Protein AF-A0A1I8FQ77-F1 (afdb_monomer)

Mean predicted aligned error: 15.54 Å

pLDDT: mean 72.68, std 14.96, range [41.78, 89.06]

Secondary structure (DSSP, 8-state):
--TTS--HHHHHHHHHTSPPHHHHHHHHT--S-GGGS-HHHHHHHHHHTSTTHHHHHHHHHHHHHHHHHHHHHHHHHHHHHS-STTSSS------------------

InterPro domains:
  IPR015425 Formin, FH2 domain [PF02181] (1-83)
  IPR015425 Formin, FH2 domain [PS51444] (1-107)
  IPR042201 Formin, FH2 domain superfamily [G3DSA:1.20.58.2220] (1-92)
  IPR051425 Formin Homology [PTHR45725] (1-85)

Foldseek 3Di:
DPPVVDDLVVLVVVLVLADDPVLLVVLVPDPDDLVPDDPSNNVNSVQSVPPCSNVVSVVSSCVVVVVVVVVVVVVVVVVVPPPPVVVPPPDDDDDDDDDDDDDDDDD

Organism: NCBI:txid282301

Solvent-accessible surface area (backbone atoms only — not comparable to full-atom values): 6888 Å² total; per-residue (Å²): 129,77,72,87,77,67,44,67,64,58,43,52,51,53,57,70,58,45,61,50,75,72,48,43,54,52,50,74,70,52,87,68,67,62,86,78,46,53,75,70,52,40,51,29,52,58,47,65,73,40,83,62,46,68,59,52,45,52,52,51,42,44,59,61,52,46,59,56,51,52,50,52,50,50,54,53,47,54,59,68,64,49,65,73,72,84,70,76,80,80,83,80,78,84,87,87,77,90,85,86,81,88,79,87,83,89,133

Radius of gyration: 34.36 Å; Cα contacts (8 Å, |Δi|>4): 34; chains: 1; bounding box: 75×44×90 Å

Nearest PDB structures (foldseek):
  2z6e-assembly1_A  TM=8.677E-01  e=1.299E-02  unclassified
  1v9d-assembly1_D  TM=8.781E-01  e=3.240E-02  Mus musculus
  2z6e-assembly2_C  TM=8.636E-01  e=2.699E-02  unclassified
  2z6e-assembly1_B  TM=8.646E-01  e=3.240E-02  unclassified
  3obv-assembly1_E  TM=8.600E-01  e=4.135E-02  Mus musculus

Sequence (107 aa):
MDESIYTAELLQQMIRFAASSDEIEKYDNYNGPVSKLSKPDQFAYEMTRVPGYEQRLRAMLFKLNFSEKVESIRQTLLTVQRPAGSCAHSDKAGQNSRDDSGDGKFS

Structure (mmCIF, N/CA/C/O backbone):
data_AF-A0A1I8FQ77-F1
#
_entry.id   AF-A0A1I8FQ77-F1
#
loop_
_atom_site.group_PDB
_atom_site.id
_atom_site.type_symbol
_atom_site.label_atom_id
_atom_site.label_alt_id
_atom_site.label_comp_id
_atom_site.label_asym_id
_atom_site.label_entity_id
_atom_site.label_seq_id
_atom_site.pdbx_PDB_ins_code
_atom_site.Cartn_x
_atom_site.Cartn_y
_atom_site.Cartn_z
_atom_site.occupancy
_atom_site.B_iso_or_equiv
_atom_site.auth_seq_id
_atom_site.auth_comp_id
_atom_site.auth_asym_id
_atom_site.auth_atom_id
_atom_site.pdbx_PDB_model_num
ATOM 1 N N . MET A 1 1 ? -11.264 3.530 -16.342 1.00 52.88 1 MET A N 1
ATOM 2 C CA . MET A 1 1 ? -10.503 4.090 -15.209 1.00 52.88 1 MET A CA 1
ATOM 3 C C . MET A 1 1 ? -9.768 5.281 -15.767 1.00 52.88 1 MET A C 1
ATOM 5 O O . MET A 1 1 ? -9.109 5.102 -16.780 1.00 52.88 1 MET A O 1
ATOM 9 N N . ASP A 1 2 ? -9.966 6.468 -15.207 1.00 50.97 2 ASP A N 1
ATOM 10 C CA . ASP A 1 2 ? -9.281 7.673 -15.678 1.00 50.97 2 ASP A CA 1
ATOM 11 C C . ASP A 1 2 ? -7.774 7.518 -15.438 1.00 50.97 2 ASP A C 1
ATOM 13 O O . ASP A 1 2 ? -7.315 7.506 -14.299 1.00 50.97 2 ASP A O 1
ATOM 17 N N . GLU A 1 3 ? -6.997 7.323 -16.501 1.00 57.53 3 GLU A N 1
ATOM 18 C CA . GLU A 1 3 ? -5.542 7.138 -16.409 1.00 57.53 3 GLU A CA 1
ATOM 19 C C . GLU A 1 3 ? -4.812 8.443 -16.037 1.00 57.53 3 GLU A C 1
ATOM 21 O O . GLU A 1 3 ? -3.651 8.394 -15.643 1.00 57.53 3 GLU A O 1
ATOM 26 N N . SER A 1 4 ? -5.484 9.604 -16.080 1.00 66.31 4 SER A N 1
ATOM 27 C CA . SER A 1 4 ? -4.862 10.908 -15.804 1.00 66.31 4 SER A CA 1
ATOM 28 C C . SER A 1 4 ? -4.707 11.248 -14.317 1.00 66.31 4 SER A C 1
ATOM 30 O O . SER A 1 4 ? -3.975 12.179 -13.991 1.00 66.31 4 SER A O 1
ATOM 32 N N . ILE A 1 5 ? -5.404 10.548 -13.413 1.00 65.56 5 ILE A N 1
ATOM 33 C CA . ILE A 1 5 ? -5.343 10.804 -11.957 1.00 65.56 5 ILE A CA 1
ATOM 34 C C . ILE A 1 5 ? -4.336 9.900 -11.239 1.00 65.56 5 ILE A C 1
ATOM 36 O O . ILE A 1 5 ? -3.894 10.226 -10.139 1.00 65.56 5 ILE A O 1
ATOM 40 N N . TYR A 1 6 ? -3.950 8.774 -11.843 1.00 70.31 6 TYR A N 1
ATOM 41 C CA . TYR A 1 6 ? -3.024 7.820 -11.236 1.00 70.31 6 TYR A CA 1
ATOM 42 C C . TYR A 1 6 ? -1.581 8.142 -11.624 1.00 70.31 6 TYR A C 1
ATOM 44 O O . TYR A 1 6 ? -1.040 7.587 -12.577 1.00 70.31 6 TYR A O 1
ATOM 52 N N . THR A 1 7 ? -0.935 9.028 -10.865 1.00 82.19 7 THR A N 1
ATOM 53 C CA . THR A 1 7 ? 0.514 9.242 -10.973 1.00 82.19 7 THR A CA 1
ATOM 54 C C . THR A 1 7 ? 1.281 8.191 -10.166 1.00 82.19 7 THR A C 1
ATOM 56 O O . THR A 1 7 ? 0.798 7.676 -9.152 1.00 82.19 7 THR A O 1
ATOM 59 N N . ALA A 1 8 ? 2.508 7.874 -10.594 1.00 82.06 8 ALA A N 1
ATOM 60 C CA . ALA A 1 8 ? 3.388 6.961 -9.861 1.00 82.06 8 ALA A CA 1
ATOM 61 C C . ALA A 1 8 ? 3.629 7.432 -8.413 1.00 82.06 8 ALA A C 1
ATOM 63 O O . ALA A 1 8 ? 3.702 6.612 -7.499 1.00 82.06 8 ALA A O 1
ATOM 64 N N . GLU A 1 9 ? 3.686 8.748 -8.199 1.00 84.50 9 GLU A N 1
ATOM 65 C CA . GLU A 1 9 ? 3.847 9.368 -6.883 1.00 84.50 9 GLU A CA 1
ATOM 66 C C . GLU A 1 9 ? 2.625 9.149 -5.982 1.00 84.50 9 GLU A C 1
ATOM 68 O O . GLU A 1 9 ? 2.779 8.694 -4.848 1.00 84.50 9 GLU A O 1
ATOM 73 N N . LEU A 1 10 ? 1.406 9.359 -6.499 1.00 85.88 10 LEU A N 1
ATOM 74 C CA . LEU A 1 10 ? 0.176 9.095 -5.748 1.00 85.88 10 LEU A CA 1
ATOM 75 C C . LEU A 1 10 ? 0.086 7.621 -5.337 1.00 85.88 10 LEU A C 1
ATOM 77 O O . LEU A 1 10 ? -0.248 7.315 -4.196 1.00 85.88 10 LEU A O 1
ATOM 81 N N . LEU A 1 11 ? 0.432 6.700 -6.237 1.00 86.12 11 LEU A N 1
ATOM 82 C CA . LEU A 1 11 ? 0.428 5.267 -5.939 1.00 86.12 11 LEU A CA 1
ATOM 83 C C . LEU A 1 11 ? 1.481 4.886 -4.895 1.00 86.12 11 LEU A C 1
ATOM 85 O O . LEU A 1 11 ? 1.185 4.102 -3.996 1.00 86.12 11 LEU A O 1
ATOM 89 N N . GLN A 1 12 ? 2.688 5.454 -4.961 1.00 85.88 12 GLN A N 1
ATOM 90 C CA . GLN A 1 12 ? 3.702 5.258 -3.919 1.00 85.88 12 GLN A CA 1
ATOM 91 C C . GLN A 1 12 ? 3.240 5.805 -2.569 1.00 85.88 12 GLN A C 1
ATOM 93 O O . GLN A 1 12 ? 3.458 5.166 -1.540 1.00 85.88 12 GLN A O 1
ATOM 98 N N . GLN A 1 13 ? 2.578 6.961 -2.569 1.00 87.50 13 GLN A N 1
ATOM 99 C CA . GLN A 1 13 ? 2.000 7.548 -1.372 1.00 87.50 13 GLN A CA 1
ATOM 100 C C . GLN A 1 13 ? 0.894 6.648 -0.797 1.00 87.50 13 GLN A C 1
ATOM 102 O O . GLN A 1 13 ? 0.909 6.351 0.393 1.00 87.50 13 GLN A O 1
ATOM 107 N N . MET A 1 14 ? -0.016 6.135 -1.629 1.00 85.94 14 MET A N 1
ATOM 108 C CA . MET A 1 14 ? -1.066 5.202 -1.203 1.00 85.94 14 MET A CA 1
ATOM 109 C C . MET A 1 14 ? -0.505 3.885 -0.654 1.00 85.94 14 MET A C 1
ATOM 111 O O . MET A 1 14 ? -1.065 3.348 0.295 1.00 85.94 14 MET A O 1
ATOM 115 N N . ILE A 1 15 ? 0.602 3.383 -1.211 1.00 84.88 15 ILE A N 1
ATOM 116 C CA . ILE A 1 15 ? 1.307 2.207 -0.678 1.00 84.88 15 ILE A CA 1
ATOM 117 C C . ILE A 1 15 ? 1.977 2.535 0.663 1.00 84.88 15 ILE A C 1
ATOM 119 O O . ILE A 1 15 ? 1.932 1.718 1.572 1.00 84.88 15 ILE A O 1
ATOM 123 N N . ARG A 1 16 ? 2.567 3.726 0.826 1.00 83.00 16 ARG A N 1
ATOM 124 C CA . ARG A 1 16 ? 3.155 4.166 2.106 1.00 83.00 16 ARG A CA 1
ATOM 125 C C . ARG A 1 16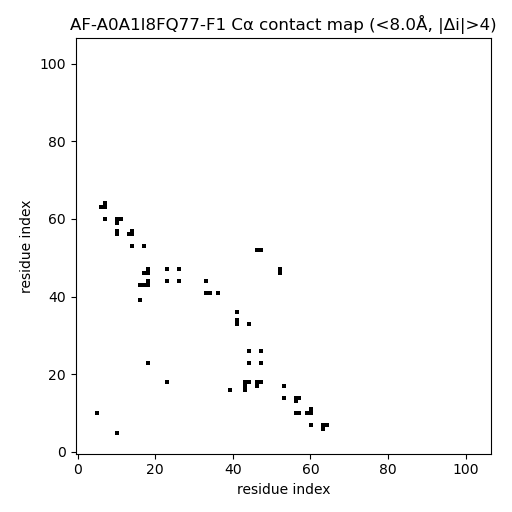 ? 2.129 4.315 3.225 1.00 83.00 16 ARG A C 1
ATOM 127 O O . ARG A 1 16 ? 2.474 4.093 4.377 1.00 83.00 16 ARG A O 1
ATOM 134 N N . PHE A 1 17 ? 0.910 4.723 2.883 1.00 81.12 17 PHE A N 1
ATOM 135 C CA . PHE A 1 17 ? -0.207 4.824 3.821 1.00 81.12 17 PHE A CA 1
ATOM 136 C C . PHE A 1 17 ? -0.990 3.514 3.971 1.00 81.12 17 PHE A C 1
ATOM 138 O O . PHE A 1 17 ? -1.977 3.486 4.704 1.00 81.12 17 PHE A O 1
ATOM 145 N N . ALA A 1 18 ? -0.596 2.442 3.278 1.00 82.62 18 ALA A N 1
ATOM 146 C CA . ALA A 1 18 ? -1.187 1.137 3.515 1.00 82.62 18 ALA A CA 1
ATOM 147 C C . ALA A 1 18 ? -0.793 0.658 4.918 1.00 82.62 18 ALA A C 1
ATOM 149 O O . ALA A 1 18 ? 0.375 0.743 5.301 1.00 82.62 18 ALA A O 1
ATOM 150 N N . ALA A 1 19 ? -1.776 0.159 5.668 1.00 80.00 19 ALA A N 1
ATOM 151 C CA . ALA A 1 19 ? -1.538 -0.444 6.970 1.00 80.00 19 ALA A CA 1
ATOM 152 C C . ALA A 1 19 ? -0.574 -1.631 6.835 1.00 80.00 19 ALA A C 1
ATOM 154 O O . ALA A 1 19 ? -0.705 -2.455 5.926 1.00 80.00 19 ALA A O 1
ATOM 155 N N . SER A 1 20 ? 0.384 -1.720 7.752 1.00 81.19 20 SER A N 1
ATOM 156 C CA . SER A 1 20 ? 1.238 -2.899 7.899 1.00 81.19 20 SER A CA 1
ATOM 157 C C . SER A 1 20 ? 0.429 -4.117 8.360 1.00 81.19 20 SER A C 1
ATOM 159 O O . SER A 1 20 ? -0.663 -3.972 8.906 1.00 81.19 20 SER A O 1
ATOM 161 N N . SER A 1 21 ? 0.964 -5.329 8.190 1.00 79.44 21 SER A N 1
ATOM 162 C CA . SER A 1 21 ? 0.290 -6.561 8.633 1.00 79.44 21 SER A CA 1
ATOM 163 C C . SER A 1 21 ? -0.100 -6.526 10.117 1.00 79.44 21 SER A C 1
ATOM 165 O O . SER A 1 21 ? -1.209 -6.926 10.461 1.00 79.44 21 SER A O 1
ATOM 167 N N . ASP A 1 22 ? 0.761 -5.975 10.978 1.00 81.94 22 ASP A N 1
ATOM 168 C CA . ASP A 1 22 ? 0.478 -5.790 12.408 1.00 81.94 22 ASP A CA 1
ATOM 169 C C . ASP A 1 22 ? -0.643 -4.768 12.669 1.00 81.94 22 ASP A C 1
ATOM 171 O O . ASP A 1 22 ? -1.401 -4.887 13.631 1.00 81.94 22 ASP A O 1
ATOM 175 N N . GLU A 1 23 ? -0.752 -3.725 11.842 1.00 82.75 23 GLU A N 1
ATOM 176 C CA . GLU A 1 23 ? -1.834 -2.740 11.941 1.00 82.75 23 GLU A CA 1
ATOM 177 C C . GLU A 1 23 ? -3.154 -3.295 11.415 1.00 82.75 23 GLU A C 1
ATOM 179 O O . GLU A 1 23 ? -4.190 -3.031 12.017 1.00 82.75 23 GLU A O 1
ATOM 184 N N . ILE A 1 24 ? -3.122 -4.100 10.351 1.00 82.94 24 ILE A N 1
ATOM 185 C CA . ILE A 1 24 ? -4.301 -4.802 9.836 1.00 82.94 24 ILE A CA 1
ATOM 186 C C . ILE A 1 24 ? -4.895 -5.686 10.934 1.00 82.94 24 ILE A C 1
ATOM 188 O O . ILE A 1 24 ? -6.089 -5.598 11.196 1.00 82.94 24 ILE A O 1
ATOM 192 N N . GLU A 1 25 ? -4.068 -6.446 11.655 1.00 83.94 25 GLU A N 1
ATOM 193 C CA . GLU A 1 25 ? -4.533 -7.276 12.770 1.00 83.94 25 GLU A CA 1
ATOM 194 C C . GLU A 1 25 ? -5.111 -6.438 13.928 1.00 83.94 25 GLU A C 1
ATOM 196 O O . GLU A 1 25 ? -6.119 -6.805 14.537 1.00 83.94 25 GLU A O 1
ATOM 201 N N . LYS A 1 26 ? -4.522 -5.273 14.229 1.00 85.19 26 LYS A N 1
ATOM 202 C CA . LYS A 1 26 ? -5.080 -4.343 15.228 1.00 85.19 26 LYS A CA 1
ATOM 203 C C . LYS A 1 26 ? -6.428 -3.776 14.795 1.00 85.19 26 LYS A C 1
ATOM 205 O O . LYS A 1 26 ? -7.312 -3.631 15.637 1.00 85.19 26 LYS A O 1
ATOM 210 N N . TYR A 1 27 ? -6.578 -3.451 13.514 1.00 83.44 27 TYR A N 1
ATOM 211 C CA . TYR A 1 27 ? -7.827 -2.961 12.944 1.00 83.44 27 TYR A CA 1
ATOM 212 C C . TYR A 1 27 ? -8.897 -4.056 12.895 1.00 83.44 27 TYR A C 1
ATOM 214 O O . TYR A 1 27 ? -10.041 -3.781 13.248 1.00 83.44 27 TYR A O 1
ATOM 222 N N . ASP A 1 28 ? -8.536 -5.297 12.574 1.00 81.88 28 ASP 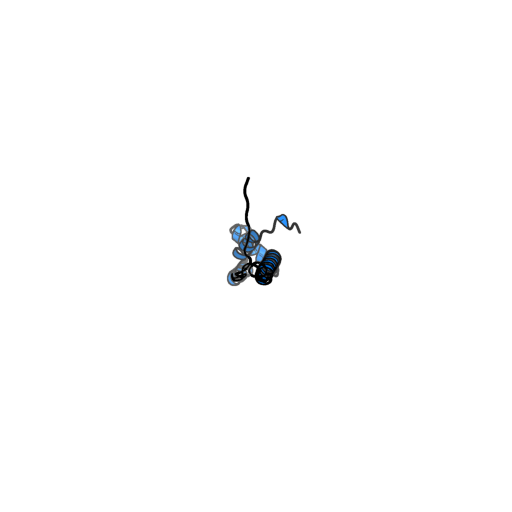A N 1
ATOM 223 C CA . ASP A 1 28 ? -9.463 -6.435 12.582 1.00 81.88 28 ASP A CA 1
ATOM 224 C C . ASP A 1 28 ? -9.990 -6.743 13.991 1.00 81.88 28 ASP A C 1
ATOM 226 O O . ASP A 1 28 ? -11.152 -7.110 14.163 1.00 81.88 28 ASP A O 1
ATOM 230 N N . ASN A 1 29 ? -9.166 -6.527 15.019 1.00 83.94 29 ASN A N 1
ATOM 231 C CA . ASN A 1 29 ? -9.557 -6.679 16.422 1.00 83.94 29 ASN A CA 1
ATOM 232 C C . ASN A 1 29 ? -10.223 -5.421 17.022 1.00 83.94 29 ASN A C 1
ATOM 234 O O . ASN A 1 29 ? -10.630 -5.421 18.191 1.00 83.94 29 ASN A O 1
ATOM 238 N N . TYR A 1 30 ? -10.332 -4.328 16.262 1.00 84.38 30 TYR A N 1
ATOM 239 C CA . TYR A 1 30 ? -10.910 -3.077 16.741 1.00 84.38 30 TYR A CA 1
ATOM 240 C C . TYR A 1 30 ? -12.443 -3.093 16.643 1.00 84.38 30 TYR A C 1
ATOM 242 O O . TYR A 1 30 ? -13.023 -2.878 15.584 1.00 84.38 30 TYR A O 1
ATOM 250 N N . ASN A 1 31 ? -13.112 -3.248 17.791 1.00 78.31 31 ASN A N 1
ATOM 251 C CA . ASN A 1 31 ? -14.580 -3.184 17.910 1.00 78.31 31 ASN A CA 1
ATOM 252 C C . ASN A 1 31 ? -15.129 -1.778 18.235 1.00 78.31 31 ASN A C 1
ATOM 254 O O . ASN A 1 31 ? -16.291 -1.625 18.620 1.00 78.31 31 ASN A O 1
ATOM 258 N N . GLY A 1 32 ? -14.299 -0.737 18.151 1.00 84.00 32 GLY A N 1
ATOM 259 C CA . GLY A 1 32 ? -14.725 0.638 18.401 1.00 84.00 32 GLY A CA 1
ATOM 260 C C . GLY A 1 32 ? -15.370 1.301 17.175 1.00 84.00 32 GLY A C 1
ATOM 261 O O . GLY A 1 32 ? -15.276 0.800 16.056 1.00 84.00 32 GLY A O 1
ATOM 262 N N . PRO A 1 33 ? -16.021 2.462 17.348 1.00 84.38 33 PRO A N 1
ATOM 263 C CA . PRO A 1 33 ? -16.548 3.220 16.221 1.00 84.38 33 PRO A CA 1
ATOM 264 C C . PRO A 1 33 ? -15.411 3.877 15.423 1.00 84.38 33 PRO A C 1
ATOM 266 O O . PRO A 1 33 ? -14.645 4.673 15.965 1.00 84.38 33 PRO A O 1
ATOM 269 N N . VAL A 1 34 ? -15.368 3.612 14.113 1.00 83.06 34 VAL A N 1
ATOM 270 C CA . VAL A 1 34 ? -14.391 4.171 13.154 1.00 83.06 34 VAL A CA 1
ATOM 271 C C . VAL A 1 34 ? -14.329 5.705 13.210 1.00 83.06 34 VAL A C 1
ATOM 273 O O . VAL A 1 34 ? -13.270 6.292 13.032 1.00 83.06 34 VAL A O 1
ATOM 276 N N . SER A 1 35 ? -15.429 6.377 13.568 1.00 83.88 35 SER A N 1
ATOM 277 C CA . SER A 1 35 ? -15.490 7.838 13.728 1.00 83.88 35 SER A CA 1
ATOM 278 C C . SER A 1 35 ? -14.585 8.409 14.829 1.00 83.88 35 SER A C 1
ATOM 280 O O . SER A 1 35 ? -14.350 9.616 14.843 1.00 83.88 35 SER A O 1
ATOM 282 N N . LYS A 1 36 ? -14.075 7.573 15.744 1.00 86.44 36 LYS A N 1
ATOM 283 C CA . LYS A 1 36 ? -13.099 7.971 16.773 1.00 86.44 36 LYS A CA 1
ATOM 284 C C . LYS A 1 36 ? -11.644 7.857 16.313 1.00 86.44 36 LYS A C 1
ATOM 286 O O . LYS A 1 36 ? -10.767 8.372 17.000 1.00 86.44 36 LYS A O 1
ATOM 291 N N . LEU A 1 37 ? -11.387 7.184 15.193 1.00 84.88 37 LEU A N 1
ATOM 292 C CA . LEU A 1 37 ? -10.056 7.075 14.605 1.00 84.88 37 LEU A CA 1
ATOM 293 C C . LEU A 1 37 ? -9.683 8.386 13.901 1.00 84.88 37 LEU A C 1
ATOM 295 O O . LEU A 1 37 ? -10.560 9.147 13.479 1.00 84.88 37 LEU A O 1
ATOM 299 N N . SER A 1 38 ? -8.389 8.668 13.761 1.00 86.88 38 SER A N 1
ATOM 300 C CA . SER A 1 38 ? -7.942 9.829 12.988 1.00 86.88 38 SER A CA 1
ATOM 301 C C . SER A 1 38 ? -8.272 9.642 11.497 1.00 86.88 38 SER A C 1
ATOM 303 O O . SER A 1 38 ? -8.452 8.522 11.035 1.00 86.88 38 SER A O 1
ATOM 305 N N . LYS A 1 39 ? -8.359 10.719 10.702 1.00 83.88 39 LYS A N 1
ATOM 306 C CA . LYS A 1 39 ? -8.611 10.604 9.247 1.00 83.88 39 LYS A CA 1
ATOM 307 C C . LYS A 1 39 ? -7.679 9.608 8.517 1.00 83.88 39 LYS A C 1
ATOM 309 O O . LYS A 1 39 ? -8.204 8.846 7.706 1.00 83.88 39 LYS A O 1
ATOM 314 N N . PRO A 1 40 ? -6.350 9.584 8.759 1.00 82.81 40 PRO A N 1
ATOM 315 C CA . PRO A 1 40 ? -5.485 8.576 8.142 1.00 82.81 40 PRO A CA 1
ATOM 316 C C . PRO A 1 40 ? -5.777 7.154 8.639 1.00 82.81 40 PRO A C 1
ATOM 318 O O . PRO A 1 40 ? -5.775 6.233 7.828 1.00 82.81 40 PRO A O 1
ATOM 321 N N . ASP A 1 41 ? -6.125 6.974 9.913 1.00 84.19 41 ASP A N 1
ATOM 322 C CA . ASP A 1 41 ? -6.483 5.657 10.459 1.00 84.19 41 ASP A CA 1
ATOM 323 C C . ASP A 1 41 ? -7.826 5.153 9.909 1.00 84.19 41 ASP A C 1
ATOM 325 O O . ASP A 1 41 ? -7.972 3.974 9.608 1.00 84.19 41 ASP A O 1
ATOM 329 N N . GLN A 1 42 ? -8.806 6.044 9.715 1.00 87.50 42 GLN A N 1
ATOM 330 C CA . GLN A 1 42 ? -10.080 5.713 9.062 1.00 87.50 42 GLN A CA 1
ATOM 331 C C . GLN A 1 42 ? -9.860 5.248 7.622 1.00 87.50 42 GLN A C 1
ATOM 333 O O . GLN A 1 42 ? -10.490 4.293 7.174 1.00 87.50 42 GLN A O 1
ATOM 338 N N . PHE A 1 43 ? -8.953 5.912 6.901 1.00 85.69 43 PHE A N 1
ATOM 339 C CA . PHE A 1 43 ? -8.561 5.498 5.559 1.00 85.69 43 PHE A CA 1
ATOM 340 C C . PHE A 1 43 ? -7.883 4.125 5.582 1.00 85.69 43 PHE A C 1
ATOM 342 O O . PHE A 1 43 ? -8.286 3.242 4.833 1.00 85.69 43 PHE A O 1
ATOM 349 N N . ALA A 1 44 ? -6.898 3.922 6.461 1.00 84.00 44 ALA A N 1
ATOM 350 C CA . ALA A 1 44 ? -6.191 2.653 6.596 1.00 84.00 44 ALA A CA 1
ATOM 351 C C . ALA A 1 44 ? -7.146 1.497 6.945 1.00 84.00 44 ALA A C 1
ATOM 353 O O . ALA A 1 44 ? -7.091 0.453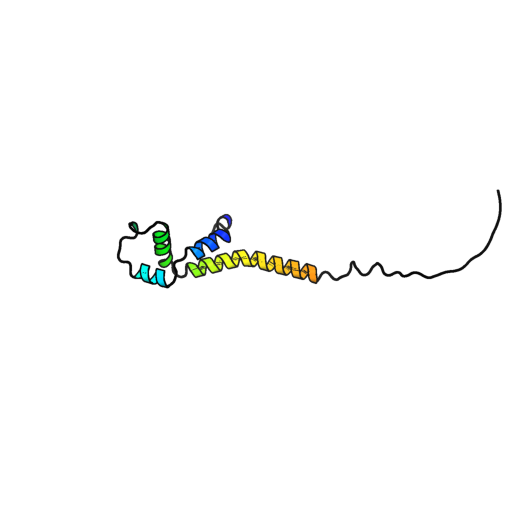 6.298 1.00 84.00 44 ALA A O 1
ATOM 354 N N . TYR A 1 45 ? -8.068 1.721 7.886 1.00 85.94 45 TYR A N 1
ATOM 355 C CA . TYR A 1 45 ? -9.122 0.781 8.268 1.00 85.94 45 TYR A CA 1
ATOM 356 C C . TYR A 1 45 ? -10.032 0.415 7.089 1.00 85.94 45 TYR A C 1
ATOM 358 O O . TYR A 1 45 ? -10.297 -0.755 6.842 1.00 85.94 45 TYR A O 1
ATOM 366 N N . GLU A 1 46 ? -10.490 1.391 6.302 1.00 86.00 46 GLU A N 1
ATOM 367 C CA . GLU A 1 46 ? -11.332 1.082 5.141 1.00 86.00 46 GLU A CA 1
ATOM 368 C C . GLU A 1 46 ? -10.545 0.328 4.052 1.00 86.00 46 GLU A C 1
ATOM 370 O O . GLU A 1 46 ? -11.101 -0.517 3.350 1.00 86.00 46 GLU A O 1
ATOM 375 N N . MET A 1 47 ? -9.232 0.563 3.950 1.00 85.38 47 MET A N 1
ATOM 376 C CA . MET A 1 47 ? -8.363 -0.166 3.026 1.00 85.38 47 MET A CA 1
ATOM 377 C C . MET A 1 47 ? -8.116 -1.621 3.429 1.00 85.38 4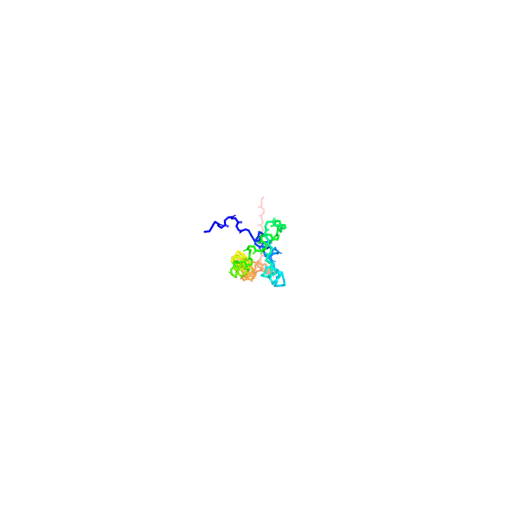7 MET A C 1
ATOM 379 O O . MET A 1 47 ? -7.967 -2.453 2.531 1.00 85.38 47 MET A O 1
ATOM 383 N N . THR A 1 48 ? -8.132 -1.972 4.722 1.00 83.75 48 THR A N 1
ATOM 384 C CA . THR A 1 48 ? -8.020 -3.385 5.147 1.00 83.75 48 THR A CA 1
ATOM 385 C C . THR A 1 48 ? -9.214 -4.213 4.671 1.00 83.75 48 THR A C 1
ATOM 387 O O . THR A 1 48 ? -9.071 -5.385 4.323 1.00 83.75 48 THR A O 1
ATOM 390 N N . ARG A 1 49 ? -10.387 -3.580 4.544 1.00 84.00 49 ARG A N 1
ATOM 391 C CA . ARG A 1 49 ? -11.618 -4.209 4.044 1.00 84.00 49 ARG A CA 1
ATOM 392 C C . ARG A 1 49 ? -11.594 -4.472 2.539 1.00 84.00 49 ARG A C 1
ATOM 394 O O . ARG A 1 49 ? -12.419 -5.240 2.042 1.00 84.00 49 ARG A O 1
ATOM 401 N N . VAL A 1 50 ? -10.678 -3.846 1.796 1.00 85.31 50 VAL A N 1
ATOM 402 C CA . VAL A 1 50 ? -10.533 -4.045 0.352 1.00 85.31 50 VAL A CA 1
ATOM 403 C C . VAL A 1 50 ? -9.547 -5.194 0.094 1.00 85.31 50 VAL A C 1
ATOM 405 O O . VAL A 1 50 ? -8.333 -5.020 0.221 1.00 85.31 50 VAL A O 1
ATOM 408 N N . PRO A 1 51 ? -10.016 -6.378 -0.344 1.00 82.94 51 PRO A N 1
ATOM 409 C CA . PRO A 1 51 ? -9.146 -7.537 -0.498 1.00 82.94 51 PRO A CA 1
ATOM 410 C C . PRO A 1 51 ? -8.090 -7.298 -1.581 1.00 82.94 51 PRO A C 1
ATOM 412 O O . PRO A 1 51 ? -8.402 -6.899 -2.708 1.00 82.94 51 PRO A O 1
ATOM 415 N N . GLY A 1 52 ? -6.823 -7.547 -1.252 1.00 83.31 52 GLY A N 1
ATOM 416 C CA . GLY A 1 52 ? -5.709 -7.372 -2.184 1.00 83.31 52 GLY A CA 1
ATOM 417 C C . GLY A 1 52 ? -5.489 -5.923 -2.630 1.00 83.31 52 GLY A C 1
ATOM 418 O O . GLY A 1 52 ? -4.939 -5.709 -3.709 1.00 83.31 52 GLY A O 1
ATOM 419 N N . TYR A 1 53 ? -5.930 -4.932 -1.849 1.00 86.31 53 TYR A N 1
ATOM 420 C CA . TYR A 1 53 ? -5.737 -3.508 -2.142 1.00 86.31 53 TYR A CA 1
ATOM 421 C C . TYR A 1 53 ? -4.279 -3.167 -2.473 1.00 86.31 53 TYR A C 1
ATOM 423 O O . TYR A 1 53 ? -3.982 -2.642 -3.547 1.00 86.31 53 TYR A O 1
ATOM 431 N N . GLU A 1 54 ? -3.355 -3.566 -1.602 1.00 84.12 54 GLU A N 1
ATOM 432 C CA . GLU A 1 54 ? -1.925 -3.325 -1.787 1.00 84.12 54 GLU A CA 1
ATOM 433 C C . GLU A 1 54 ? -1.390 -3.995 -3.067 1.00 84.12 54 GLU A C 1
ATOM 435 O O . GLU A 1 54 ? -0.621 -3.403 -3.826 1.00 84.12 54 GLU A O 1
ATOM 440 N N . GLN A 1 55 ? -1.853 -5.214 -3.362 1.00 86.94 55 GLN A N 1
ATOM 441 C CA . GLN A 1 55 ? -1.476 -5.945 -4.572 1.00 86.94 55 GLN A CA 1
ATOM 442 C C . GLN A 1 55 ? -1.935 -5.208 -5.839 1.00 86.94 55 GLN A C 1
ATOM 444 O O . GLN A 1 55 ? -1.175 -5.106 -6.804 1.00 86.94 55 GLN A O 1
ATOM 449 N N . ARG A 1 56 ? -3.155 -4.653 -5.829 1.00 89.06 56 ARG A N 1
ATOM 450 C CA . ARG A 1 56 ? -3.698 -3.859 -6.941 1.00 89.06 56 ARG A CA 1
ATOM 451 C C . ARG A 1 56 ? -2.917 -2.561 -7.138 1.00 89.06 56 ARG A C 1
ATOM 453 O O . ARG A 1 56 ? -2.603 -2.230 -8.280 1.00 89.06 56 ARG A O 1
ATOM 460 N N . LEU A 1 57 ? -2.553 -1.865 -6.057 1.00 86.69 57 LEU A N 1
ATOM 461 C CA . LEU A 1 57 ? -1.718 -0.659 -6.127 1.00 86.69 57 LEU A CA 1
ATOM 462 C C . LEU A 1 57 ? -0.336 -0.964 -6.708 1.00 86.69 57 LEU A C 1
ATOM 464 O O . LEU A 1 57 ? 0.118 -0.268 -7.614 1.00 86.69 57 LEU A O 1
ATOM 468 N N . ARG A 1 58 ? 0.312 -2.041 -6.245 1.00 85.50 58 ARG A N 1
ATOM 469 C CA . ARG A 1 58 ? 1.599 -2.497 -6.790 1.00 85.50 58 ARG A CA 1
ATOM 470 C C . ARG A 1 58 ? 1.498 -2.848 -8.272 1.00 85.50 58 ARG A C 1
ATOM 472 O O . ARG A 1 58 ? 2.378 -2.472 -9.039 1.00 85.50 58 ARG A O 1
ATOM 479 N N . ALA A 1 59 ? 0.429 -3.528 -8.686 1.00 86.69 59 ALA A N 1
ATOM 480 C CA . ALA A 1 59 ? 0.197 -3.855 -10.090 1.00 86.69 59 ALA A CA 1
ATOM 481 C C . ALA A 1 59 ? -0.010 -2.594 -10.945 1.00 86.69 59 ALA A C 1
ATOM 483 O O . ALA A 1 59 ? 0.530 -2.504 -12.044 1.00 86.69 59 ALA A O 1
ATOM 484 N N . MET A 1 60 ? -0.745 -1.601 -10.440 1.00 85.06 60 MET A N 1
ATOM 485 C CA . MET A 1 60 ? -0.955 -0.330 -11.134 1.00 85.06 60 MET A CA 1
ATOM 486 C C . MET A 1 60 ? 0.348 0.475 -11.250 1.00 85.06 60 MET A C 1
ATOM 488 O O . MET A 1 60 ? 0.690 0.927 -12.340 1.00 85.06 60 MET A O 1
ATOM 492 N N . LEU A 1 61 ? 1.124 0.561 -10.165 1.00 84.88 61 LEU A N 1
ATOM 493 C CA . LEU A 1 61 ? 2.444 1.197 -10.158 1.00 84.88 61 LEU A CA 1
ATOM 494 C C . LEU A 1 61 ? 3.407 0.496 -11.122 1.00 84.88 61 LEU A C 1
ATOM 496 O O . LEU A 1 61 ? 4.167 1.149 -11.835 1.00 84.88 61 LEU A O 1
ATOM 500 N N . PHE A 1 62 ? 3.361 -0.836 -11.171 1.00 83.06 62 PHE A N 1
ATOM 501 C CA . PHE A 1 62 ? 4.130 -1.609 -12.134 1.00 83.06 62 PHE A CA 1
ATOM 502 C C . PHE A 1 62 ? 3.721 -1.269 -13.566 1.00 83.06 62 PHE A C 1
ATOM 504 O O . PHE A 1 62 ? 4.601 -0.984 -14.364 1.00 83.06 62 PHE A O 1
ATOM 511 N N . LYS A 1 63 ? 2.423 -1.232 -13.895 1.00 82.44 63 LYS A N 1
ATOM 512 C CA . LYS A 1 63 ? 1.962 -0.887 -15.252 1.00 82.44 63 LYS A CA 1
ATOM 513 C C . LYS A 1 63 ? 2.447 0.494 -15.704 1.00 82.44 63 LYS A C 1
ATOM 515 O O . LYS A 1 63 ? 2.879 0.609 -16.846 1.00 82.44 63 LYS A O 1
ATOM 520 N N . LEU A 1 64 ? 2.422 1.496 -14.821 1.00 79.38 64 LEU A N 1
ATOM 521 C CA . LEU A 1 64 ? 2.917 2.844 -15.126 1.00 79.38 64 LEU A CA 1
ATOM 522 C C . LEU A 1 64 ? 4.435 2.870 -15.338 1.00 79.38 64 LEU A C 1
ATOM 524 O O . LEU A 1 64 ? 4.913 3.392 -16.335 1.00 79.38 64 LEU A O 1
ATOM 528 N N . ASN A 1 65 ? 5.198 2.247 -14.439 1.00 78.88 65 ASN A N 1
ATOM 529 C CA . ASN A 1 65 ? 6.660 2.251 -14.534 1.00 78.88 65 ASN A CA 1
ATOM 530 C C . ASN A 1 65 ? 7.188 1.315 -15.632 1.00 78.88 65 ASN A C 1
ATOM 532 O O . ASN A 1 65 ? 8.328 1.451 -16.074 1.00 78.88 65 ASN A O 1
ATOM 536 N N . PHE A 1 66 ? 6.414 0.303 -16.026 1.00 76.62 66 PHE A N 1
ATOM 537 C CA . PHE A 1 66 ? 6.843 -0.706 -16.987 1.00 76.62 66 PHE A CA 1
ATOM 538 C C . PHE A 1 66 ? 6.966 -0.125 -18.394 1.00 76.62 66 PHE A C 1
ATOM 540 O O . PHE A 1 66 ? 7.957 -0.409 -19.063 1.00 76.62 66 PHE A O 1
ATOM 547 N N . SER A 1 67 ? 6.024 0.718 -18.829 1.00 71.50 67 SER A N 1
ATOM 548 C CA . SER A 1 67 ? 6.113 1.391 -20.133 1.00 71.50 67 SER A CA 1
ATOM 549 C C . SER A 1 67 ? 7.352 2.287 -20.213 1.00 71.50 67 SER A C 1
ATOM 551 O O . SER A 1 67 ? 8.121 2.175 -21.168 1.00 71.50 67 SER A O 1
ATOM 553 N N . GLU A 1 68 ? 7.607 3.089 -19.177 1.00 71.31 68 GLU A N 1
ATOM 554 C CA . GLU A 1 68 ? 8.789 3.954 -19.096 1.00 71.31 68 GLU A CA 1
ATOM 555 C C . GLU A 1 68 ? 10.099 3.154 -19.073 1.00 71.31 68 GLU A C 1
ATOM 557 O O . GLU A 1 68 ? 11.039 3.462 -19.809 1.00 71.31 68 GLU A O 1
ATOM 562 N N . LYS A 1 69 ? 10.172 2.086 -18.265 1.00 69.94 69 LYS A N 1
ATOM 563 C CA . LYS A 1 69 ? 11.373 1.241 -18.177 1.00 69.94 69 LYS A CA 1
ATOM 564 C C . LYS A 1 69 ? 11.659 0.498 -19.478 1.00 69.94 69 LYS A C 1
ATOM 566 O O . LYS A 1 69 ? 12.820 0.413 -19.872 1.00 69.94 69 LYS A O 1
ATOM 571 N N . VAL A 1 70 ? 10.636 -0.035 -20.146 1.00 74.56 70 VAL A N 1
ATOM 572 C CA . VAL A 1 70 ? 10.801 -0.727 -21.435 1.00 74.56 70 VAL A CA 1
ATOM 573 C C . VAL A 1 70 ? 11.306 0.238 -22.502 1.00 74.56 70 VAL A C 1
ATOM 575 O O . VAL A 1 70 ? 12.218 -0.116 -23.249 1.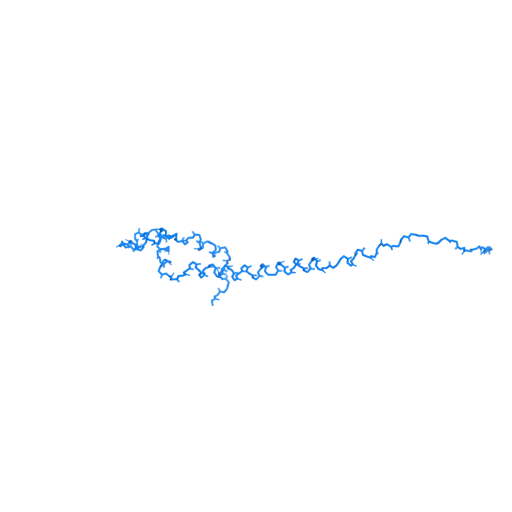00 74.56 70 VAL A O 1
ATOM 578 N N . GLU A 1 71 ? 10.763 1.453 -22.556 1.00 76.75 71 GLU A N 1
ATOM 579 C CA . GLU A 1 71 ? 11.211 2.456 -23.520 1.00 76.75 71 GLU A CA 1
ATOM 580 C C . GLU A 1 71 ? 12.654 2.896 -23.243 1.00 76.75 71 GLU A C 1
ATOM 582 O O . GLU A 1 71 ? 13.482 2.899 -24.149 1.00 76.75 71 GLU A O 1
ATOM 587 N N . SER A 1 72 ? 13.012 3.141 -21.980 1.00 76.88 72 SER A N 1
ATOM 588 C CA . SER A 1 72 ? 14.391 3.464 -21.584 1.00 76.88 72 SER A CA 1
ATOM 589 C C . SER A 1 72 ? 15.400 2.367 -21.973 1.00 76.88 72 SER A C 1
ATOM 591 O O . SER A 1 72 ? 16.458 2.655 -22.544 1.00 76.88 72 SER A O 1
ATOM 593 N N . ILE A 1 73 ? 15.061 1.090 -21.747 1.00 77.69 73 ILE A N 1
ATOM 594 C CA . ILE A 1 73 ? 15.905 -0.048 -22.151 1.00 77.69 73 ILE A CA 1
ATOM 595 C C . ILE A 1 73 ? 16.039 -0.115 -23.676 1.00 77.69 73 ILE A C 1
ATOM 597 O O . ILE A 1 73 ? 17.146 -0.319 -24.177 1.00 77.69 73 ILE A O 1
ATOM 601 N N . ARG A 1 74 ? 14.948 0.088 -24.429 1.00 78.88 74 ARG A N 1
ATOM 602 C CA . ARG A 1 74 ? 14.992 0.134 -25.900 1.00 78.88 74 ARG A CA 1
ATOM 603 C C . ARG A 1 74 ? 15.895 1.254 -26.402 1.00 78.88 74 ARG A C 1
ATOM 605 O O . ARG A 1 74 ? 16.734 0.994 -27.256 1.00 78.88 74 ARG A O 1
ATOM 612 N N . GLN A 1 75 ? 15.783 2.461 -25.850 1.00 77.19 75 GLN A N 1
ATOM 613 C CA . GLN A 1 75 ? 16.639 3.592 -26.224 1.00 77.19 75 GLN A CA 1
ATOM 614 C C . GLN A 1 75 ? 18.116 3.337 -25.895 1.00 77.19 75 GLN A C 1
ATOM 616 O O . GLN A 1 75 ? 18.999 3.618 -26.710 1.00 77.19 75 GLN A O 1
ATOM 621 N N . THR A 1 76 ? 18.396 2.731 -24.739 1.00 75.12 76 THR A N 1
ATOM 622 C CA . THR A 1 76 ? 19.757 2.330 -24.352 1.00 75.12 76 THR A CA 1
ATOM 623 C C . THR A 1 76 ? 20.314 1.300 -25.332 1.00 75.12 76 THR A C 1
ATOM 625 O O . THR A 1 76 ? 21.427 1.456 -25.832 1.00 75.12 76 THR A O 1
ATOM 628 N N . LEU A 1 77 ? 19.522 0.282 -25.680 1.00 74.81 77 LEU A N 1
ATOM 629 C CA . LEU A 1 77 ? 19.918 -0.745 -26.637 1.00 74.81 77 LEU A CA 1
ATOM 630 C C . LEU A 1 77 ? 20.145 -0.166 -28.037 1.00 74.81 77 LEU A C 1
ATOM 632 O O . LEU A 1 77 ? 21.148 -0.499 -28.653 1.00 74.81 77 LEU A O 1
ATOM 636 N N . LEU A 1 78 ? 19.278 0.726 -28.524 1.00 74.69 78 LEU A N 1
ATOM 637 C CA . LEU A 1 78 ? 19.446 1.404 -29.816 1.00 74.69 78 LEU A CA 1
ATOM 638 C C . LEU A 1 78 ? 20.694 2.295 -29.853 1.00 74.69 78 LEU A C 1
ATOM 640 O O . LEU A 1 78 ? 21.336 2.418 -30.895 1.00 74.69 78 LEU A O 1
ATOM 644 N N . THR A 1 79 ? 21.062 2.901 -28.725 1.00 68.38 79 THR A N 1
ATOM 645 C CA . THR A 1 79 ? 22.281 3.713 -28.614 1.00 68.38 79 THR A CA 1
ATOM 646 C C . THR A 1 79 ? 23.535 2.841 -28.647 1.00 68.38 79 THR A C 1
ATOM 648 O O . THR A 1 79 ? 24.497 3.193 -29.320 1.00 68.38 79 THR A O 1
ATOM 651 N N . VAL A 1 80 ? 23.513 1.679 -27.985 1.00 68.19 80 VAL A N 1
ATOM 652 C CA . VAL A 1 80 ? 24.629 0.715 -27.980 1.00 68.19 80 VAL A CA 1
ATOM 653 C C . VAL A 1 80 ? 24.721 -0.075 -29.294 1.00 68.19 80 VAL A C 1
ATOM 655 O O . VAL A 1 80 ? 25.815 -0.403 -29.742 1.00 68.19 80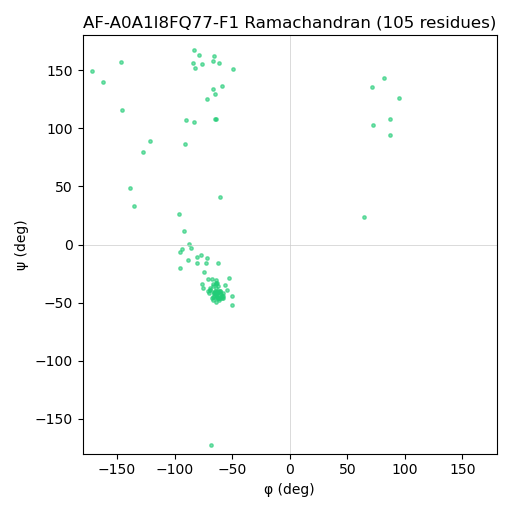 VAL A O 1
ATOM 658 N N . GLN A 1 81 ? 23.587 -0.371 -29.934 1.00 58.38 81 GLN A N 1
ATOM 659 C CA . GLN A 1 81 ? 23.520 -1.043 -31.236 1.00 58.38 81 GLN A CA 1
ATOM 660 C C . GLN A 1 81 ? 23.770 -0.104 -32.412 1.00 58.38 81 GLN A C 1
ATOM 662 O O . GLN A 1 81 ? 23.952 -0.596 -33.525 1.00 58.38 81 GLN A O 1
ATOM 667 N N . ARG A 1 82 ? 23.808 1.222 -32.204 1.00 53.97 82 ARG A N 1
ATOM 668 C CA . ARG A 1 82 ? 24.359 2.133 -33.204 1.00 53.97 82 ARG A CA 1
ATOM 669 C C . ARG A 1 82 ? 25.839 1.771 -33.332 1.00 53.97 82 ARG A C 1
ATOM 671 O O . ARG A 1 82 ? 26.603 2.040 -32.405 1.00 53.97 82 ARG A O 1
ATOM 678 N N . PRO A 1 83 ? 26.263 1.138 -34.439 1.00 49.53 83 PRO A N 1
ATOM 679 C CA . PRO A 1 83 ? 2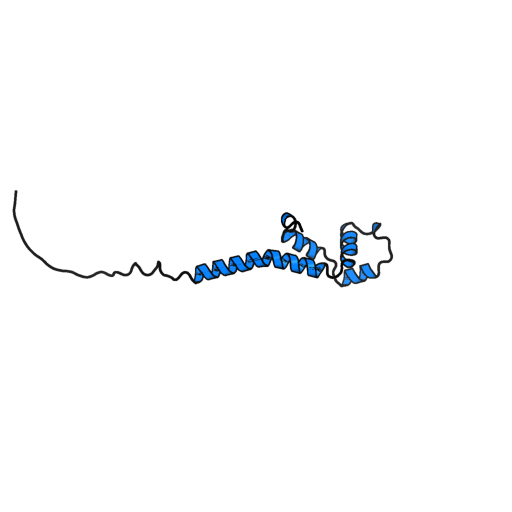7.660 0.799 -34.605 1.00 49.53 83 PRO A CA 1
ATOM 680 C C . PRO A 1 83 ? 28.443 2.106 -34.596 1.00 49.53 83 PRO A C 1
ATOM 682 O O . PRO A 1 83 ? 27.921 3.156 -34.986 1.00 49.53 83 PRO A O 1
ATOM 685 N N . ALA A 1 84 ? 29.716 2.024 -34.246 1.00 57.03 84 ALA A N 1
ATOM 686 C CA . ALA A 1 84 ? 30.734 3.034 -34.500 1.00 57.03 84 ALA A CA 1
ATOM 687 C C . ALA A 1 84 ? 30.935 3.322 -36.015 1.00 57.03 84 ALA A C 1
ATOM 689 O O . ALA A 1 84 ? 32.055 3.461 -36.494 1.00 57.03 84 ALA A O 1
ATOM 690 N N . GLY A 1 85 ? 29.856 3.398 -36.801 1.00 52.53 85 GLY A N 1
ATOM 691 C CA . GLY A 1 85 ? 29.840 3.642 -38.238 1.00 52.53 85 GLY A CA 1
ATOM 692 C C . GLY A 1 85 ? 30.074 5.103 -38.616 1.00 52.53 85 GLY A C 1
ATOM 693 O O . GLY A 1 85 ? 30.300 5.378 -39.786 1.00 52.53 85 GLY A O 1
ATOM 694 N N . SER A 1 86 ? 30.082 6.037 -37.658 1.00 48.44 86 SER A N 1
ATOM 695 C CA . SER A 1 86 ? 30.580 7.400 -37.897 1.00 48.44 86 SER A CA 1
ATOM 696 C C . SER A 1 86 ? 32.054 7.584 -37.523 1.00 48.44 86 SER A C 1
ATOM 698 O O . SER A 1 86 ? 32.597 8.652 -37.780 1.00 48.44 86 SER A O 1
ATOM 700 N N . CYS A 1 87 ? 32.718 6.569 -36.954 1.00 51.41 87 CYS A N 1
ATOM 701 C CA . CYS A 1 87 ? 34.152 6.639 -36.644 1.00 51.41 87 CYS A CA 1
ATOM 702 C C . CYS A 1 87 ? 35.040 6.029 -37.746 1.00 51.41 87 CYS A C 1
ATOM 704 O O . CYS A 1 87 ? 36.254 6.161 -37.686 1.00 51.41 87 CYS A O 1
ATOM 706 N N . ALA A 1 88 ? 34.464 5.400 -38.777 1.00 52.97 88 ALA A N 1
ATOM 707 C CA . ALA A 1 88 ? 35.211 4.692 -39.823 1.00 52.97 88 ALA A CA 1
ATOM 708 C C . ALA A 1 88 ? 35.468 5.517 -41.106 1.00 52.97 88 ALA A C 1
ATOM 710 O O . ALA A 1 88 ? 35.598 4.939 -42.185 1.00 52.97 88 ALA A O 1
ATOM 711 N N . HIS A 1 89 ? 35.515 6.854 -41.035 1.00 42.22 89 HIS A N 1
ATOM 712 C CA . HIS A 1 89 ? 35.808 7.713 -42.201 1.00 42.22 89 HIS A CA 1
ATOM 713 C C . HIS A 1 89 ? 36.805 8.848 -41.927 1.00 42.22 89 HIS A C 1
ATOM 715 O O . HIS A 1 89 ? 36.753 9.906 -42.549 1.00 42.22 89 HIS A O 1
ATOM 721 N N . SER A 1 90 ? 37.775 8.610 -41.048 1.00 52.25 90 SER A N 1
ATOM 722 C CA . SER A 1 90 ? 38.945 9.485 -40.928 1.00 52.25 90 SER A CA 1
ATOM 723 C C . SER A 1 90 ? 40.237 8.693 -40.741 1.00 52.25 90 SER A C 1
ATOM 725 O O . SER A 1 90 ? 41.029 9.009 -39.869 1.00 52.25 90 SER A O 1
ATOM 727 N N . ASP A 1 91 ? 40.453 7.681 -41.585 1.00 52.06 91 ASP 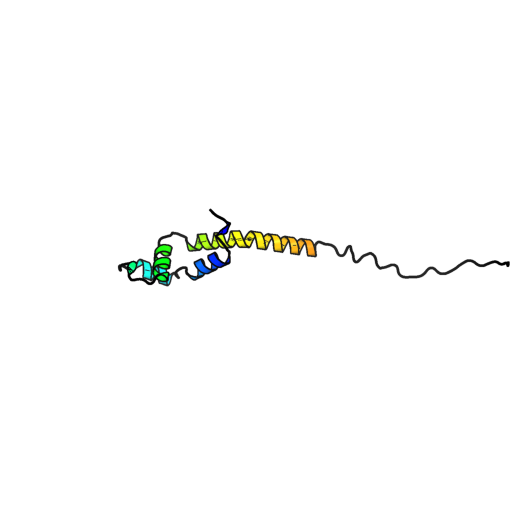A N 1
ATOM 728 C CA . ASP A 1 91 ? 41.769 7.074 -41.813 1.00 52.06 91 ASP A CA 1
ATOM 729 C C . ASP A 1 91 ? 42.052 7.052 -43.321 1.00 52.06 91 ASP A C 1
ATOM 731 O O . ASP A 1 91 ? 41.891 6.046 -44.011 1.00 52.06 91 ASP A O 1
ATOM 735 N N . LYS A 1 92 ? 42.470 8.197 -43.866 1.00 53.22 92 LYS A N 1
ATOM 736 C CA . LYS A 1 92 ? 43.371 8.201 -45.023 1.00 53.22 92 LYS A CA 1
ATOM 737 C C . LYS A 1 92 ? 44.629 8.959 -44.639 1.00 53.22 92 LYS A C 1
ATOM 739 O O . LYS A 1 92 ? 44.732 10.173 -44.787 1.00 53.22 92 LYS A O 1
ATOM 744 N N . ALA A 1 93 ? 45.550 8.171 -44.092 1.00 42.16 93 ALA A N 1
ATOM 745 C CA . ALA A 1 93 ? 46.964 8.461 -43.994 1.00 42.16 93 ALA A CA 1
ATOM 746 C C . ALA A 1 93 ? 47.524 8.918 -45.349 1.00 42.16 93 ALA A C 1
ATOM 748 O O . ALA A 1 93 ? 47.023 8.552 -46.415 1.00 42.16 93 ALA A O 1
ATOM 749 N N . GLY A 1 94 ? 48.561 9.748 -45.271 1.00 51.38 94 GLY A N 1
ATOM 750 C CA . GLY A 1 94 ? 49.241 10.309 -46.424 1.00 51.38 94 GLY A CA 1
ATOM 751 C C . GLY A 1 94 ? 50.032 9.302 -47.260 1.00 51.38 94 GLY A C 1
ATOM 752 O O . GLY A 1 94 ? 50.051 8.103 -47.000 1.00 51.38 94 GLY A O 1
ATOM 753 N N . GLN A 1 95 ? 50.759 9.898 -48.208 1.00 48.34 95 GLN A N 1
ATOM 754 C CA . GL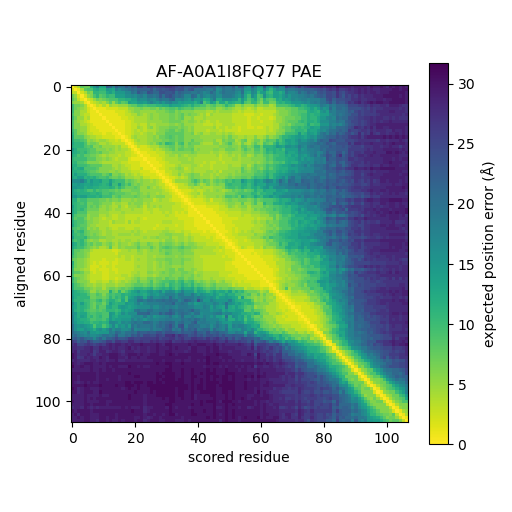N A 1 95 ? 51.692 9.320 -49.181 1.00 48.34 95 GLN A CA 1
ATOM 755 C C . GLN A 1 95 ? 51.055 8.830 -50.493 1.00 48.34 95 GLN A C 1
ATOM 757 O O . GLN A 1 95 ? 50.701 7.669 -50.643 1.00 48.34 95 GLN A O 1
ATOM 762 N N . ASN A 1 96 ? 51.055 9.705 -51.505 1.00 41.78 96 ASN A N 1
ATOM 763 C CA . ASN A 1 96 ? 51.818 9.388 -52.710 1.00 41.78 96 ASN A CA 1
ATOM 764 C C . ASN A 1 96 ? 52.406 10.669 -53.327 1.00 41.78 96 ASN A C 1
ATOM 766 O O . ASN A 1 96 ? 51.702 11.601 -53.703 1.00 41.78 96 ASN A O 1
ATOM 770 N N . SER A 1 97 ? 53.728 10.701 -53.326 1.00 48.34 97 SER A N 1
ATOM 771 C CA . SER A 1 97 ? 54.634 11.686 -53.905 1.00 48.34 97 SER A CA 1
ATOM 772 C C . SER A 1 97 ? 54.887 11.403 -55.389 1.00 48.34 97 SER A C 1
ATOM 774 O O . SER A 1 97 ? 54.925 10.221 -55.720 1.00 48.34 97 SER A O 1
ATOM 776 N N . ARG A 1 98 ? 55.264 12.449 -56.156 1.00 45.34 98 ARG A N 1
ATOM 777 C CA . ARG A 1 98 ? 56.017 12.396 -57.441 1.00 45.34 98 ARG A CA 1
ATOM 778 C C . ARG A 1 98 ? 55.187 11.853 -58.625 1.00 45.34 98 ARG A C 1
ATOM 780 O O . ARG A 1 98 ? 54.403 10.937 -58.440 1.00 45.34 98 ARG A O 1
ATOM 787 N N . ASP A 1 99 ? 55.172 12.387 -59.841 1.00 45.91 99 ASP A N 1
ATOM 788 C CA . ASP A 1 99 ? 56.004 13.284 -60.656 1.00 45.91 99 ASP A CA 1
ATOM 789 C C . ASP A 1 99 ? 55.013 14.094 -61.550 1.00 45.91 99 ASP A C 1
ATOM 791 O O . ASP A 1 99 ? 53.860 13.694 -61.691 1.00 45.91 99 ASP A O 1
ATOM 795 N N . ASP A 1 100 ? 55.301 15.278 -62.090 1.00 48.22 100 ASP A N 1
ATOM 796 C CA . ASP A 1 100 ? 56.058 15.410 -63.339 1.00 48.22 100 ASP A CA 1
ATOM 797 C C . ASP A 1 100 ? 56.420 16.881 -63.634 1.00 48.22 100 ASP A C 1
ATOM 799 O O . ASP A 1 100 ? 55.730 17.821 -63.232 1.00 48.22 100 ASP A O 1
ATOM 803 N N . SER A 1 101 ? 57.559 17.031 -64.304 1.00 50.69 101 SER A N 1
ATOM 804 C CA . SER A 1 101 ? 58.288 18.259 -64.635 1.00 50.69 101 SER A CA 1
ATOM 805 C C . SER A 1 101 ? 57.719 19.049 -65.823 1.00 50.69 101 SER A C 1
ATOM 807 O O . SER A 1 101 ? 57.073 18.482 -66.691 1.00 50.69 101 SER A O 1
ATOM 809 N N . GLY A 1 102 ? 58.145 20.320 -65.920 1.00 49.03 102 GLY A N 1
ATOM 810 C CA . GLY A 1 102 ? 58.254 21.101 -67.172 1.00 49.03 102 GLY A CA 1
ATOM 811 C C . GLY A 1 102 ? 56.938 21.727 -67.639 1.00 49.03 102 GLY A C 1
ATOM 812 O O . GLY A 1 102 ? 55.873 21.164 -67.463 1.00 49.03 102 GLY A O 1
ATOM 813 N N . ASP A 1 103 ? 56.840 22.918 -68.215 1.00 49.78 103 ASP A N 1
ATOM 814 C CA . ASP A 1 103 ? 57.741 23.918 -68.783 1.00 49.78 103 ASP A CA 1
ATOM 815 C C . ASP A 1 103 ? 56.873 25.205 -68.818 1.00 49.78 103 ASP A C 1
ATOM 817 O O . ASP A 1 103 ? 55.662 25.133 -69.000 1.00 49.78 103 ASP A O 1
ATOM 821 N N . GLY A 1 104 ? 57.363 26.404 -68.509 1.00 50.53 104 GLY A N 1
ATOM 822 C CA . GLY A 1 104 ? 57.977 27.261 -69.519 1.00 50.53 104 GLY A CA 1
ATOM 823 C C . GLY A 1 104 ? 56.998 28.286 -70.135 1.00 50.53 104 GLY A C 1
ATOM 824 O O . GLY A 1 104 ? 56.001 27.920 -70.742 1.00 50.53 104 GLY A O 1
ATOM 825 N N . LYS A 1 105 ? 57.417 29.563 -70.083 1.00 48.78 105 LYS A N 1
ATOM 826 C CA . LYS A 1 105 ? 57.004 30.747 -70.883 1.00 48.78 105 LYS A CA 1
ATOM 827 C C . LYS A 1 105 ? 55.789 31.554 -70.389 1.00 48.78 105 LYS A C 1
ATOM 829 O O . LYS A 1 105 ? 54.675 31.065 -70.336 1.00 48.78 105 LYS A O 1
ATOM 834 N N . PHE A 1 106 ? 56.012 32.762 -69.864 1.00 48.44 106 PHE A N 1
ATOM 835 C CA . PHE A 1 106 ? 56.260 34.037 -70.576 1.00 48.44 106 PHE A CA 1
ATOM 836 C C . PHE A 1 106 ? 54.990 34.574 -71.245 1.00 48.44 106 PHE A C 1
ATOM 838 O O . PHE A 1 106 ? 54.632 34.105 -72.322 1.00 48.44 106 PHE A O 1
ATOM 845 N N . SER A 1 107 ? 54.366 35.579 -70.624 1.00 49.91 107 SER A N 1
ATOM 846 C CA . SER A 1 107 ? 54.053 36.866 -71.260 1.00 49.91 107 SER A CA 1
ATOM 847 C C . SER A 1 107 ? 53.614 37.897 -70.228 1.00 49.91 107 SER A C 1
ATOM 849 O O . SER A 1 107 ? 52.960 37.493 -69.243 1.00 49.91 107 SER A O 1
#